Protein AF-F4Q4V0-F1 (afdb_monomer_lite)

Secondary structure (DSSP, 8-state):
-HHHHHHHHHHHT-------EEEEEEEETTEEEEEEESSEEEEEEEEEEETTEEEE-GGGB--EESSEEEE-S-B---SEEEEEEESSTTSPPEEEEEE--PPPB-

Foldseek 3Di:
DVVVVVVVVVVVPPDDDFDFEFPDWDDDAQKIWTFGPPQFWAWDFKWFADPRDTDTQVVQWDHTGHRIMGRHPWDDWGQKIWTWTGRDPPDDIDIYMDTDTDDTHD

Radius of gyration: 18.47 Å; chains: 1; bounding box: 42×45×49 Å

Structure (mmCIF, N/CA/C/O backbone):
data_AF-F4Q4V0-F1
#
_entry.id   AF-F4Q4V0-F1
#
loop_
_atom_site.group_PDB
_atom_site.id
_atom_site.type_symbol
_atom_site.label_atom_id
_atom_site.label_alt_id
_atom_site.label_comp_id
_atom_site.label_asym_id
_atom_site.label_entity_id
_atom_site.label_seq_id
_atom_site.pdbx_PDB_ins_code
_atom_site.Cartn_x
_atom_site.Cartn_y
_atom_site.Cartn_z
_atom_site.occupancy
_atom_site.B_iso_or_equiv
_atom_site.auth_seq_id
_atom_site.auth_comp_id
_atom_site.auth_asym_id
_atom_site.auth_atom_id
_atom_site.pdbx_PDB_model_num
ATOM 1 N N . MET A 1 1 ? 23.063 -32.106 -33.646 1.00 56.12 1 MET A N 1
ATOM 2 C CA . MET A 1 1 ? 21.698 -31.730 -33.206 1.00 56.12 1 MET A CA 1
ATOM 3 C C . MET A 1 1 ? 21.551 -31.603 -31.684 1.00 56.12 1 MET A C 1
ATOM 5 O O . MET A 1 1 ? 20.916 -30.654 -31.256 1.00 56.12 1 MET A O 1
ATOM 9 N N . PHE A 1 2 ? 22.192 -32.440 -30.853 1.00 56.16 2 PHE A N 1
ATOM 10 C CA . PHE A 1 2 ? 22.082 -32.387 -29.376 1.00 56.16 2 PHE A CA 1
ATOM 11 C C . PHE A 1 2 ? 22.539 -31.059 -28.723 1.00 56.16 2 PHE A C 1
ATOM 13 O O . PHE A 1 2 ? 21.932 -30.585 -27.769 1.00 56.16 2 PHE A O 1
ATOM 20 N N . LYS A 1 3 ? 23.569 -30.405 -29.284 1.00 55.22 3 LYS A N 1
ATOM 21 C CA . LYS A 1 3 ? 24.097 -29.121 -28.781 1.00 55.22 3 LYS A CA 1
ATOM 22 C C . LYS A 1 3 ? 23.110 -27.948 -28.909 1.00 55.22 3 LYS A C 1
ATOM 24 O O . LYS A 1 3 ? 23.163 -27.037 -28.097 1.00 55.22 3 LYS A O 1
ATOM 29 N N . VAL A 1 4 ? 22.199 -27.985 -29.887 1.00 60.56 4 VAL A N 1
ATOM 30 C CA . VAL A 1 4 ? 21.191 -26.925 -30.102 1.00 60.56 4 VAL A CA 1
ATOM 31 C C . VAL A 1 4 ? 20.096 -26.987 -29.032 1.00 60.56 4 VAL A C 1
ATOM 33 O O . VAL A 1 4 ? 19.615 -25.954 -28.578 1.00 60.56 4 VAL A O 1
ATOM 36 N N . PHE A 1 5 ? 19.763 -28.194 -28.565 1.00 57.81 5 PHE A N 1
ATOM 37 C CA . PHE A 1 5 ? 18.744 -28.417 -27.537 1.00 57.81 5 PHE A CA 1
ATOM 38 C C . PHE A 1 5 ? 19.171 -27.884 -26.159 1.00 57.81 5 PHE A C 1
ATOM 40 O O . PHE A 1 5 ? 18.360 -27.305 -25.445 1.00 57.81 5 PHE A O 1
ATOM 47 N N . ILE A 1 6 ? 20.457 -28.011 -25.810 1.00 61.69 6 ILE A N 1
ATOM 48 C CA . ILE A 1 6 ? 21.006 -27.512 -24.536 1.00 61.69 6 ILE A CA 1
ATOM 49 C C . ILE A 1 6 ? 20.977 -25.977 -24.486 1.00 61.69 6 ILE A C 1
ATOM 51 O O . ILE A 1 6 ? 20.605 -25.404 -23.467 1.00 61.69 6 ILE A O 1
ATOM 55 N N . VAL A 1 7 ? 21.306 -25.302 -25.591 1.00 62.81 7 VAL A N 1
ATOM 56 C CA . VAL A 1 7 ? 21.284 -23.830 -25.665 1.00 62.81 7 VAL A CA 1
ATOM 57 C C . VAL A 1 7 ? 19.863 -23.281 -25.490 1.00 62.81 7 VAL A C 1
ATOM 59 O O . VAL A 1 7 ? 19.673 -22.285 -24.799 1.00 62.81 7 VAL A O 1
ATOM 62 N N . LEU A 1 8 ? 18.854 -23.963 -26.039 1.00 59.59 8 LEU A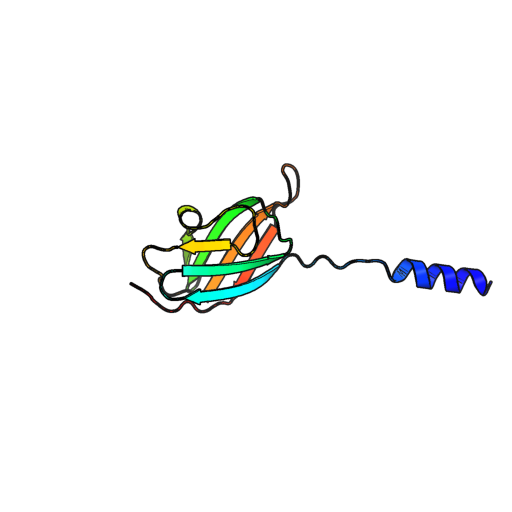 N 1
ATOM 63 C CA . LEU A 1 8 ? 17.447 -23.567 -25.909 1.00 59.59 8 LEU A CA 1
ATOM 64 C C . LEU A 1 8 ? 16.937 -23.653 -24.459 1.00 59.59 8 LEU A C 1
ATOM 66 O O . LEU A 1 8 ? 16.174 -22.793 -24.025 1.00 59.59 8 LEU A O 1
ATOM 70 N N . ILE A 1 9 ? 17.411 -24.640 -23.690 1.00 63.12 9 ILE A N 1
ATOM 71 C CA . ILE A 1 9 ? 17.076 -24.809 -22.266 1.00 63.12 9 ILE A CA 1
ATOM 72 C C . ILE A 1 9 ? 17.681 -23.681 -21.419 1.00 63.12 9 ILE A C 1
ATOM 74 O O . ILE A 1 9 ? 17.003 -23.151 -20.544 1.00 63.12 9 ILE A O 1
ATOM 78 N N . PHE A 1 10 ? 18.918 -23.257 -21.700 1.00 59.88 10 PHE A N 1
ATOM 79 C CA . PHE A 1 10 ? 19.547 -22.142 -20.979 1.00 59.88 10 PHE A CA 1
ATOM 80 C C . PHE A 1 10 ? 18.873 -20.787 -21.249 1.00 59.88 10 PHE A C 1
ATOM 82 O O . PHE A 1 10 ? 18.844 -19.940 -20.360 1.00 59.88 10 PHE A O 1
ATOM 89 N N . ILE A 1 11 ? 18.297 -20.583 -22.439 1.00 62.06 11 ILE A N 1
ATOM 90 C CA . ILE A 1 11 ? 17.598 -19.337 -22.803 1.00 62.06 11 ILE A CA 1
ATOM 91 C C . ILE A 1 11 ? 16.216 -19.238 -22.129 1.00 62.06 11 ILE A C 1
ATOM 93 O O . ILE A 1 11 ? 15.766 -18.140 -21.817 1.00 62.06 11 ILE A O 1
ATOM 97 N N . LEU A 1 12 ? 15.554 -20.366 -21.851 1.00 57.03 12 LEU A N 1
ATOM 98 C CA . LEU A 1 12 ? 14.234 -20.397 -21.204 1.00 57.03 12 LEU A CA 1
ATOM 99 C C . LEU A 1 12 ? 14.262 -20.073 -19.695 1.00 57.03 12 LEU A C 1
ATOM 101 O O . LEU A 1 12 ? 13.216 -19.781 -19.124 1.00 57.03 12 LEU A O 1
ATOM 105 N N . ILE A 1 13 ? 15.429 -20.109 -19.042 1.00 59.31 13 ILE A N 1
ATOM 106 C CA . ILE A 1 13 ? 15.553 -20.001 -17.574 1.00 59.31 13 ILE A CA 1
ATOM 107 C C . ILE A 1 13 ? 15.690 -18.544 -17.080 1.00 59.31 13 ILE A C 1
ATOM 109 O O . ILE A 1 13 ? 15.551 -18.285 -15.887 1.00 59.31 13 ILE A O 1
ATOM 113 N N . SER A 1 14 ? 15.924 -17.561 -17.954 1.00 56.00 14 SER A N 1
ATOM 114 C CA . SER A 1 14 ? 16.252 -16.186 -17.532 1.00 56.00 14 SER A CA 1
ATOM 115 C C . SER A 1 14 ? 15.074 -15.205 -17.452 1.00 56.00 14 SER A C 1
ATOM 117 O O . SER A 1 14 ? 15.293 -14.004 -17.283 1.00 56.00 14 SER A O 1
ATOM 119 N N . THR A 1 15 ? 13.818 -15.658 -17.514 1.00 58.88 15 THR A N 1
ATOM 120 C CA . THR A 1 15 ? 12.676 -14.751 -17.311 1.00 58.88 15 THR A CA 1
ATOM 121 C C . THR A 1 15 ? 12.484 -14.448 -15.824 1.00 58.88 15 THR A C 1
ATOM 123 O O . THR A 1 15 ? 11.872 -15.224 -15.091 1.00 58.88 15 THR A O 1
ATOM 126 N N . VAL A 1 16 ? 12.998 -13.302 -15.372 1.00 59.38 16 VAL A N 1
ATOM 127 C CA . VAL A 1 16 ? 12.705 -12.753 -14.041 1.00 59.38 16 VAL A CA 1
ATOM 128 C C . VAL A 1 16 ? 11.247 -12.293 -14.029 1.00 59.38 16 VAL A C 1
ATOM 130 O O . VAL A 1 16 ? 10.903 -11.268 -14.624 1.00 59.38 16 VAL A O 1
ATOM 133 N N . VAL A 1 17 ? 10.376 -13.068 -13.384 1.00 58.34 17 VAL A N 1
ATOM 134 C CA . VAL A 1 17 ? 8.964 -12.715 -13.204 1.00 58.34 17 VAL A CA 1
ATOM 135 C C . VAL A 1 17 ? 8.900 -11.525 -12.245 1.00 58.34 17 VAL A C 1
ATOM 137 O O . VAL A 1 17 ? 9.090 -11.684 -11.045 1.00 58.34 17 VAL A O 1
ATOM 140 N N . HIS A 1 18 ? 8.685 -10.320 -12.773 1.00 61.09 18 HIS A N 1
ATOM 141 C CA . HIS A 1 18 ? 8.415 -9.145 -11.947 1.00 61.09 18 HIS A CA 1
ATOM 142 C C . HIS A 1 18 ? 6.931 -9.168 -11.570 1.00 61.09 18 HIS A C 1
ATOM 144 O O . HIS A 1 18 ? 6.064 -8.991 -12.426 1.00 61.09 18 HIS A O 1
ATOM 150 N N . SER A 1 19 ? 6.632 -9.440 -10.301 1.00 74.12 19 SER A N 1
ATOM 151 C CA . SER A 1 19 ? 5.274 -9.376 -9.760 1.00 74.12 19 SER A CA 1
ATOM 152 C C . SER A 1 19 ? 4.897 -7.921 -9.476 1.00 74.12 19 SER A C 1
ATOM 154 O O . SER A 1 19 ? 5.553 -7.259 -8.677 1.00 74.12 19 SER A O 1
ATOM 156 N N . TYR A 1 20 ? 3.836 -7.431 -10.118 1.00 88.56 20 TYR A N 1
ATOM 157 C CA . TYR A 1 20 ? 3.234 -6.127 -9.828 1.00 88.56 20 TYR A CA 1
ATOM 158 C C . TYR A 1 20 ? 2.081 -6.316 -8.842 1.00 88.56 20 TYR A C 1
ATOM 160 O O . TYR A 1 20 ? 0.945 -6.555 -9.253 1.00 88.56 20 TYR A O 1
ATOM 168 N N . GLU A 1 21 ? 2.367 -6.276 -7.543 1.00 93.50 21 GLU A N 1
ATOM 169 C CA . GLU A 1 21 ? 1.354 -6.537 -6.518 1.00 93.50 21 GLU A CA 1
ATOM 170 C C . GLU A 1 21 ? 1.619 -5.839 -5.182 1.00 93.50 21 GLU A C 1
ATOM 172 O O . GLU A 1 21 ? 2.731 -5.412 -4.874 1.00 93.50 21 GLU A O 1
ATOM 177 N N . ILE A 1 22 ? 0.577 -5.752 -4.352 1.00 95.31 22 ILE A N 1
ATOM 178 C CA . ILE A 1 22 ? 0.730 -5.439 -2.929 1.00 95.31 22 ILE A CA 1
ATOM 179 C C . ILE A 1 22 ? 1.084 -6.754 -2.246 1.00 95.31 22 ILE A C 1
ATOM 181 O O . ILE A 1 22 ? 0.253 -7.659 -2.207 1.00 95.31 22 ILE A O 1
ATOM 185 N N . SER A 1 23 ? 2.280 -6.864 -1.683 1.00 94.50 23 SER A N 1
ATOM 186 C CA . SER A 1 23 ? 2.768 -8.094 -1.055 1.00 94.50 23 SER A CA 1
ATOM 187 C C . SER A 1 23 ? 2.358 -8.201 0.415 1.00 94.50 23 SER A C 1
ATOM 189 O O . SER A 1 23 ? 2.082 -9.299 0.910 1.00 94.50 23 SER A O 1
ATOM 191 N N . LYS A 1 24 ? 2.256 -7.069 1.123 1.00 94.69 24 LYS A N 1
ATOM 192 C CA . LYS A 1 24 ? 1.912 -7.045 2.548 1.00 94.69 24 LYS A CA 1
ATOM 193 C C . LYS A 1 24 ? 1.237 -5.741 2.945 1.00 94.69 24 LYS A C 1
ATOM 195 O O . LYS A 1 24 ? 1.586 -4.672 2.466 1.00 94.69 24 LYS A O 1
ATOM 200 N N . VAL A 1 25 ? 0.293 -5.841 3.872 1.00 95.75 25 VAL A N 1
ATOM 201 C CA . VAL A 1 25 ? -0.312 -4.694 4.546 1.00 95.75 25 VAL A CA 1
ATOM 202 C C . VAL A 1 25 ? -0.286 -4.988 6.035 1.00 95.75 25 VAL A C 1
ATOM 204 O O . VAL A 1 25 ? -0.702 -6.065 6.463 1.00 95.75 25 VAL A O 1
ATOM 207 N N . THR A 1 26 ? 0.213 -4.046 6.823 1.00 95.94 26 THR A N 1
ATOM 208 C CA . THR A 1 26 ? 0.125 -4.092 8.283 1.00 95.94 26 THR A CA 1
ATOM 209 C C . THR A 1 26 ? -0.440 -2.788 8.793 1.00 95.94 26 THR A C 1
ATOM 211 O O . THR A 1 26 ? -0.057 -1.723 8.314 1.00 95.94 26 THR A O 1
ATOM 214 N N . GLN A 1 27 ? -1.297 -2.868 9.799 1.00 94.31 27 GLN A N 1
ATOM 215 C CA . GLN A 1 27 ? -1.859 -1.703 10.457 1.00 94.31 27 GLN A CA 1
ATOM 216 C C . GLN A 1 27 ? -1.441 -1.690 11.926 1.00 94.31 27 GLN A C 1
ATOM 218 O O . GLN A 1 27 ? -1.516 -2.713 12.605 1.00 94.31 27 GLN A O 1
ATOM 223 N N . ASN A 1 28 ? -1.026 -0.525 12.413 1.00 94.69 28 ASN A N 1
ATOM 224 C CA . ASN A 1 28 ? -0.761 -0.261 13.818 1.00 94.69 28 ASN A CA 1
ATOM 225 C C . ASN A 1 28 ? -1.487 1.027 14.225 1.00 94.69 28 ASN A C 1
ATOM 227 O O . ASN A 1 28 ? -1.069 2.128 13.865 1.00 94.69 28 ASN A O 1
ATOM 231 N N . GLY A 1 29 ? -2.611 0.883 14.930 1.00 92.56 29 GLY A N 1
ATOM 232 C CA . GLY A 1 29 ? -3.488 2.004 15.261 1.00 92.56 29 GLY A CA 1
ATOM 233 C C . GLY A 1 29 ? -3.933 2.747 14.002 1.00 92.56 29 GLY A C 1
ATOM 234 O O . GLY A 1 29 ? -4.610 2.167 13.155 1.00 92.56 29 GLY A O 1
ATOM 235 N N . LYS A 1 30 ? -3.515 4.013 13.892 1.00 94.25 30 LYS A N 1
ATOM 236 C CA . LYS A 1 30 ? -3.812 4.952 12.797 1.00 94.25 30 LYS A CA 1
ATOM 237 C C . LYS A 1 30 ? -2.801 4.932 11.644 1.00 94.25 30 LYS A C 1
ATOM 239 O O . LYS A 1 30 ? -2.956 5.667 10.669 1.00 94.25 30 LYS A O 1
ATOM 244 N N . THR A 1 31 ? -1.775 4.093 11.743 1.00 95.12 31 THR A N 1
ATOM 245 C CA . THR A 1 31 ? -0.729 3.971 10.730 1.00 95.12 31 THR A CA 1
ATOM 246 C C . THR A 1 31 ? -0.886 2.668 9.960 1.00 95.12 31 THR A C 1
ATOM 248 O O . THR A 1 31 ? -0.995 1.592 10.550 1.00 95.12 31 THR A O 1
ATOM 251 N N . GLN A 1 32 ? -0.851 2.750 8.634 1.00 95.00 32 GLN A N 1
ATOM 252 C CA . GLN A 1 32 ? -0.793 1.600 7.735 1.00 95.00 32 GLN A CA 1
ATOM 253 C C . GLN A 1 32 ? 0.554 1.573 7.019 1.00 95.00 32 GLN A C 1
ATOM 255 O O . GLN A 1 32 ? 1.034 2.597 6.543 1.00 95.00 32 GLN A O 1
ATOM 260 N N . SER A 1 33 ? 1.155 0.393 6.937 1.00 96.75 33 SER A N 1
ATOM 261 C CA . SER A 1 33 ? 2.353 0.123 6.149 1.00 96.75 33 SER A CA 1
ATOM 262 C C . SER A 1 33 ? 1.979 -0.844 5.037 1.00 96.75 33 SER A C 1
ATOM 264 O O . SER A 1 33 ? 1.516 -1.957 5.305 1.00 96.75 33 SER A O 1
ATOM 266 N N . ILE A 1 34 ? 2.124 -0.387 3.797 1.00 96.69 34 ILE A N 1
ATOM 267 C CA . ILE A 1 34 ? 1.726 -1.101 2.588 1.00 96.69 34 ILE A CA 1
ATOM 268 C C . ILE A 1 34 ? 2.990 -1.408 1.786 1.00 96.69 34 ILE A C 1
ATOM 270 O O . ILE A 1 34 ? 3.615 -0.520 1.210 1.00 96.69 34 ILE A O 1
ATOM 274 N N . THR A 1 35 ? 3.378 -2.677 1.765 1.00 96.88 35 THR A N 1
ATOM 275 C CA . THR A 1 35 ? 4.492 -3.198 0.973 1.00 96.88 35 THR A CA 1
ATOM 276 C C . THR A 1 35 ? 3.975 -3.657 -0.383 1.00 96.88 35 THR A C 1
ATOM 278 O O . THR A 1 35 ? 3.008 -4.418 -0.465 1.00 96.88 35 THR A O 1
ATOM 281 N N . PHE A 1 36 ? 4.630 -3.207 -1.444 1.00 94.88 36 PHE A N 1
ATOM 282 C CA . PHE A 1 36 ? 4.314 -3.539 -2.828 1.00 94.88 36 PHE A CA 1
ATOM 283 C C . PHE A 1 36 ? 5.588 -3.744 -3.650 1.00 94.88 36 PHE A C 1
ATOM 285 O O . PHE A 1 36 ? 6.665 -3.289 -3.257 1.00 94.88 36 PHE A O 1
ATOM 292 N N . GLU A 1 37 ? 5.428 -4.406 -4.792 1.00 93.06 37 GLU A N 1
ATOM 293 C CA . GLU A 1 37 ? 6.446 -4.559 -5.828 1.00 93.06 37 GLU A CA 1
ATOM 294 C C . GLU A 1 37 ? 5.916 -4.046 -7.176 1.00 93.06 37 GLU A C 1
ATOM 296 O O . GLU A 1 37 ? 4.755 -4.303 -7.500 1.00 93.06 37 GLU A O 1
ATOM 301 N N . PRO A 1 38 ? 6.722 -3.333 -7.980 1.00 90.69 38 PRO A N 1
ATOM 302 C CA . PRO A 1 38 ? 8.112 -2.958 -7.734 1.00 90.69 38 PRO A CA 1
ATOM 303 C C . PRO A 1 38 ? 8.244 -1.926 -6.610 1.00 90.69 38 PRO A C 1
ATOM 305 O O . PRO A 1 38 ? 7.347 -1.114 -6.390 1.00 90.69 38 PRO A O 1
ATOM 308 N N . THR A 1 39 ? 9.384 -1.932 -5.919 1.00 91.50 39 THR A N 1
ATOM 309 C CA . THR A 1 39 ? 9.645 -1.070 -4.750 1.00 91.50 39 THR A CA 1
ATOM 310 C C . THR A 1 39 ? 9.535 0.436 -5.000 1.00 91.50 39 THR A C 1
ATOM 312 O O . THR A 1 39 ? 9.412 1.185 -4.032 1.00 91.50 39 THR A O 1
ATOM 315 N N . SER A 1 40 ? 9.569 0.887 -6.258 1.00 92.06 40 SER A N 1
ATOM 316 C CA . SER A 1 40 ? 9.420 2.292 -6.639 1.00 92.06 40 SER A CA 1
ATOM 317 C C . SER A 1 40 ? 8.257 2.486 -7.607 1.00 92.06 40 SER A C 1
ATOM 319 O O . SER A 1 40 ? 8.224 1.878 -8.679 1.00 92.06 40 SER A O 1
ATOM 321 N N . MET A 1 41 ? 7.310 3.342 -7.227 1.00 94.12 41 MET A N 1
ATOM 322 C CA . MET A 1 41 ? 6.078 3.620 -7.961 1.00 94.12 41 MET A CA 1
ATOM 323 C C . MET A 1 41 ? 5.675 5.090 -7.809 1.00 94.12 41 MET A C 1
ATOM 325 O O . MET A 1 41 ? 5.733 5.668 -6.725 1.00 94.12 41 MET A O 1
ATOM 329 N N . ILE A 1 42 ? 5.187 5.689 -8.891 1.00 93.56 42 ILE A N 1
ATOM 330 C CA . ILE A 1 42 ? 4.530 6.998 -8.878 1.00 93.56 42 ILE A CA 1
ATOM 331 C C . ILE A 1 42 ? 3.039 6.756 -8.653 1.00 93.56 42 ILE A C 1
ATOM 333 O O . ILE A 1 42 ? 2.345 6.270 -9.551 1.00 93.56 42 ILE A O 1
ATOM 337 N N . TRP A 1 43 ? 2.539 7.077 -7.461 1.00 94.44 43 TRP A N 1
ATOM 338 C CA . TRP A 1 43 ? 1.140 6.843 -7.113 1.00 94.44 43 TRP A CA 1
ATOM 339 C C . TRP A 1 43 ? 0.252 8.017 -7.511 1.00 94.44 43 TRP A C 1
ATOM 341 O O . TRP A 1 43 ? 0.513 9.170 -7.176 1.00 94.44 43 TRP A O 1
ATOM 351 N N . MET A 1 44 ? -0.827 7.704 -8.222 1.00 93.12 44 MET A N 1
ATOM 352 C CA . MET A 1 44 ? -1.831 8.676 -8.654 1.00 93.12 44 MET A CA 1
ATOM 353 C C . MET A 1 44 ? -3.115 8.591 -7.838 1.00 93.12 44 MET A C 1
ATOM 355 O O . MET A 1 44 ? -3.843 9.575 -7.813 1.00 93.12 44 MET A O 1
ATOM 359 N N . GLN A 1 45 ? -3.431 7.424 -7.260 1.00 94.31 45 GLN A N 1
ATOM 360 C CA . GLN A 1 45 ? -4.597 7.217 -6.395 1.00 94.31 45 GLN A CA 1
ATOM 361 C C . GLN A 1 45 ? -4.278 6.146 -5.352 1.00 94.31 45 GLN A C 1
ATOM 363 O O . GLN A 1 45 ? -3.895 5.035 -5.721 1.00 94.31 45 GLN A O 1
ATOM 368 N N . ASN A 1 46 ? -4.512 6.449 -4.075 1.00 95.56 46 ASN A N 1
ATOM 369 C CA . ASN A 1 46 ? -4.390 5.487 -2.981 1.00 95.56 46 ASN A CA 1
ATOM 370 C C . ASN A 1 46 ? -5.717 5.449 -2.233 1.00 95.56 46 ASN A C 1
ATOM 372 O O . ASN A 1 46 ? -6.156 6.467 -1.710 1.00 95.56 46 ASN A O 1
ATOM 376 N N . GLN A 1 47 ? -6.369 4.294 -2.191 1.00 95.88 47 GLN A N 1
ATOM 377 C CA . GLN A 1 47 ? -7.709 4.162 -1.635 1.00 95.88 47 GLN A CA 1
ATOM 378 C C . GLN A 1 47 ? -7.798 2.968 -0.693 1.00 95.88 47 GLN A C 1
ATOM 380 O O . GLN A 1 47 ? -7.263 1.894 -0.973 1.00 95.88 47 GLN A O 1
ATOM 385 N N . ILE A 1 48 ? -8.548 3.148 0.386 1.00 94.81 48 ILE A N 1
ATOM 386 C CA . ILE A 1 48 ? -9.145 2.036 1.130 1.00 94.81 48 ILE A CA 1
ATOM 387 C C . ILE A 1 48 ? -10.592 1.892 0.675 1.00 94.81 48 ILE A C 1
ATOM 389 O O . ILE A 1 48 ? -11.229 2.883 0.310 1.00 94.81 48 ILE A O 1
ATOM 393 N N . GLN A 1 49 ? -11.106 0.669 0.659 1.00 95.31 49 GLN A N 1
ATOM 394 C CA . GLN A 1 49 ? -12.484 0.394 0.281 1.00 95.31 49 GLN A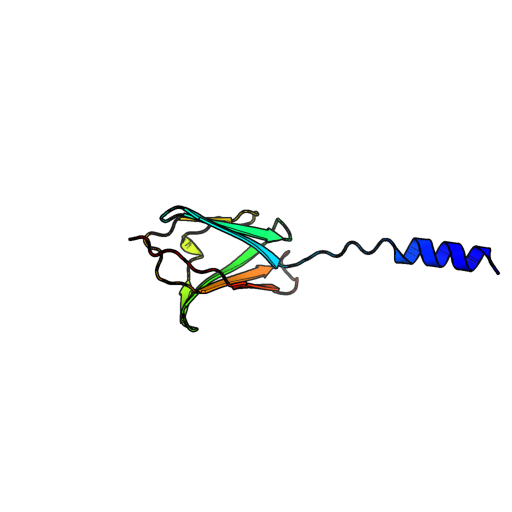 CA 1
ATOM 395 C C . GLN A 1 49 ? -13.190 -0.439 1.336 1.00 95.31 49 GLN A C 1
ATOM 397 O O . GLN A 1 49 ? -12.566 -1.264 2.000 1.00 95.31 49 GLN A O 1
ATOM 402 N N . TYR A 1 50 ? -14.490 -0.211 1.469 1.00 95.19 50 TYR A N 1
ATOM 403 C CA . TYR A 1 50 ? -15.390 -1.009 2.289 1.00 95.19 50 TYR A CA 1
ATOM 404 C C . TYR A 1 50 ? -16.690 -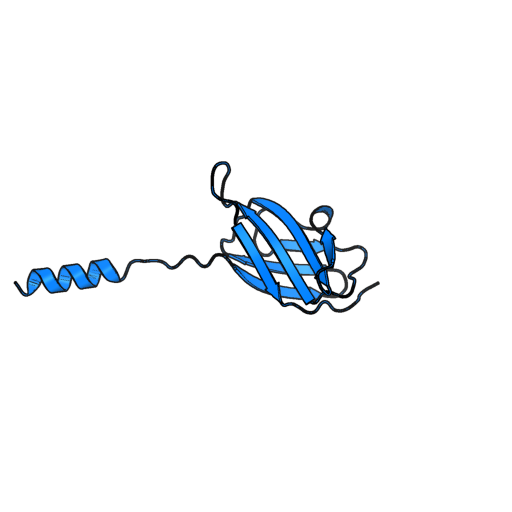1.221 1.531 1.00 95.19 50 TYR A C 1
ATOM 406 O O . TYR A 1 50 ? -17.356 -0.244 1.181 1.00 95.19 50 TYR A O 1
ATOM 414 N N . GLN A 1 51 ? -17.046 -2.474 1.243 1.00 91.44 51 GLN A N 1
ATOM 415 C CA . GLN A 1 51 ? -18.281 -2.813 0.524 1.00 91.44 51 GLN A CA 1
ATOM 416 C C . GLN A 1 51 ? -18.461 -2.016 -0.788 1.00 91.44 51 GLN A C 1
ATOM 418 O O . GLN A 1 51 ? -19.566 -1.625 -1.157 1.00 91.44 51 GLN A O 1
ATOM 423 N N . GLY A 1 52 ? -17.356 -1.739 -1.490 1.00 88.62 52 GLY A N 1
ATOM 424 C CA . GLY A 1 52 ? -17.342 -0.974 -2.743 1.00 88.62 52 GLY A CA 1
ATOM 425 C C . GLY A 1 52 ? -17.297 0.553 -2.595 1.00 88.62 52 GLY A C 1
ATOM 426 O O . GLY A 1 52 ? -17.120 1.243 -3.600 1.00 88.62 52 GLY A O 1
ATOM 427 N N . MET A 1 53 ? -17.395 1.104 -1.381 1.00 90.38 53 MET A N 1
ATOM 428 C CA . MET A 1 53 ? -17.160 2.531 -1.134 1.00 90.38 53 MET A CA 1
ATOM 429 C C . MET A 1 53 ? -15.664 2.808 -1.023 1.00 90.38 53 MET A C 1
ATOM 431 O O . MET A 1 53 ? -15.004 2.216 -0.177 1.00 90.38 53 MET A O 1
ATOM 435 N N . SER A 1 54 ? -15.140 3.726 -1.835 1.00 93.69 54 SER A N 1
ATOM 436 C CA . SER A 1 54 ? -13.729 4.132 -1.797 1.00 93.69 54 SER A CA 1
ATOM 437 C C . SER A 1 54 ? -13.519 5.391 -0.962 1.00 93.69 54 SER A C 1
ATOM 439 O O . SER A 1 54 ? -14.181 6.404 -1.183 1.00 93.69 54 SER A O 1
ATOM 441 N N . THR A 1 55 ? -12.527 5.367 -0.079 1.00 93.81 55 THR A N 1
ATOM 442 C CA . THR A 1 55 ? -12.008 6.542 0.628 1.00 93.81 55 THR A CA 1
ATOM 443 C C . THR A 1 55 ? -10.591 6.824 0.150 1.00 93.81 55 THR A C 1
ATOM 445 O O . THR A 1 55 ? -9.746 5.929 0.155 1.00 93.81 55 THR A O 1
ATOM 448 N N . ASP A 1 56 ? -10.339 8.060 -0.278 1.00 94.50 56 ASP A N 1
ATOM 449 C CA . ASP A 1 56 ? -9.002 8.498 -0.673 1.00 94.50 56 ASP A CA 1
ATOM 450 C C . ASP A 1 56 ? -8.111 8.689 0.559 1.00 94.50 56 ASP A C 1
ATOM 452 O O . ASP A 1 56 ? -8.457 9.408 1.497 1.00 94.50 56 ASP A O 1
ATOM 456 N N . ILE A 1 57 ? -6.963 8.018 0.542 1.00 94.75 57 ILE A N 1
ATOM 457 C CA . ILE A 1 57 ? -5.944 8.072 1.588 1.00 94.75 57 ILE A CA 1
ATOM 458 C C . ILE A 1 57 ? -4.626 8.660 1.083 1.00 94.75 57 ILE A C 1
ATOM 460 O O . ILE A 1 57 ? -3.693 8.825 1.867 1.00 94.75 57 ILE A O 1
ATOM 464 N N . GLN A 1 58 ? -4.531 9.005 -0.205 1.00 94.69 58 GLN A N 1
ATOM 465 C CA . GLN A 1 58 ? -3.306 9.508 -0.824 1.00 94.69 58 GLN A CA 1
ATOM 466 C C . GLN A 1 58 ? -2.673 10.709 -0.106 1.00 94.69 58 GLN A C 1
ATOM 468 O O . GLN A 1 58 ? -1.449 10.687 0.040 1.00 94.69 58 GLN A O 1
ATOM 473 N N . PRO A 1 59 ? -3.433 11.704 0.402 1.00 94.69 59 PRO A N 1
ATOM 474 C CA . PRO A 1 59 ? -2.853 12.843 1.121 1.00 94.69 59 PRO A CA 1
ATOM 475 C C . PRO A 1 59 ? -2.120 12.459 2.413 1.00 94.69 59 PRO A C 1
ATOM 477 O O . PRO A 1 59 ? -1.298 13.224 2.909 1.00 94.69 59 PRO A O 1
ATOM 480 N N . PHE A 1 60 ? -2.421 11.284 2.965 1.00 95.06 60 PHE A N 1
ATOM 481 C CA . PHE A 1 60 ? -1.890 10.804 4.238 1.00 95.06 60 PHE A CA 1
ATOM 482 C C . PHE A 1 60 ? -0.743 9.804 4.070 1.00 95.06 60 PHE A C 1
ATOM 484 O O . PHE A 1 60 ? -0.210 9.320 5.069 1.00 95.06 60 PHE A O 1
ATOM 491 N N . CYS A 1 61 ? -0.375 9.478 2.829 1.00 95.12 61 CYS A N 1
ATOM 492 C CA . CYS A 1 61 ? 0.603 8.449 2.499 1.00 95.12 61 CYS A CA 1
ATOM 493 C C . CYS A 1 61 ? 1.920 9.029 1.976 1.00 95.12 61 CYS A C 1
ATOM 495 O O . CYS A 1 61 ? 1.937 9.977 1.189 1.00 95.12 61 CYS A O 1
ATOM 497 N N . SER A 1 62 ? 3.032 8.390 2.340 1.00 94.88 62 SER A N 1
ATOM 498 C CA . SER A 1 62 ? 4.327 8.624 1.702 1.00 94.88 62 SER A CA 1
ATOM 499 C C . SER A 1 62 ? 4.294 8.224 0.221 1.00 94.88 62 SER A C 1
ATOM 501 O O . SER A 1 62 ? 3.607 7.285 -0.168 1.00 94.88 62 SER A O 1
ATOM 503 N N . GLN A 1 63 ? 5.061 8.913 -0.619 1.00 89.88 63 GLN A N 1
ATOM 504 C CA . GLN A 1 63 ? 5.111 8.656 -2.062 1.00 89.88 63 GLN A CA 1
ATOM 505 C C . GLN A 1 63 ? 6.374 7.884 -2.458 1.00 89.88 63 GLN A C 1
ATOM 507 O O . GLN A 1 63 ? 7.383 7.918 -1.753 1.00 89.88 63 GLN A O 1
ATOM 512 N N . GLY A 1 64 ? 6.336 7.224 -3.616 1.00 83.50 64 GLY A N 1
ATOM 513 C CA . GLY A 1 64 ? 7.530 6.681 -4.262 1.00 83.50 64 GLY A CA 1
ATOM 514 C C . GLY A 1 64 ? 7.910 5.279 -3.804 1.00 83.50 64 GLY A C 1
ATOM 515 O O . GLY A 1 64 ? 7.920 4.370 -4.621 1.00 83.50 64 GLY A O 1
ATOM 516 N N . ALA A 1 65 ? 8.233 5.095 -2.524 1.00 91.94 65 ALA A N 1
ATOM 517 C CA . ALA A 1 65 ? 8.928 3.895 -2.056 1.00 91.94 65 ALA A CA 1
ATOM 518 C C . ALA A 1 65 ? 8.039 2.893 -1.299 1.00 91.94 65 ALA A C 1
ATOM 520 O O . ALA A 1 65 ? 7.114 3.269 -0.576 1.00 91.94 65 ALA A O 1
ATOM 521 N N . SER A 1 66 ? 8.378 1.611 -1.441 1.00 93.69 66 SER A N 1
ATOM 522 C CA . SER A 1 66 ? 7.876 0.494 -0.640 1.00 93.69 66 SER A CA 1
ATOM 523 C C . SER A 1 66 ? 8.777 0.279 0.592 1.00 93.69 66 SER A C 1
ATOM 525 O O . SER A 1 66 ? 9.999 0.234 0.439 1.00 93.69 66 SER A O 1
ATOM 527 N N . PRO A 1 67 ? 8.225 0.112 1.808 1.00 95.06 67 PRO A N 1
ATOM 528 C CA . PRO A 1 67 ? 6.807 0.201 2.129 1.00 95.06 67 PRO A CA 1
ATOM 529 C C . PRO A 1 67 ? 6.311 1.653 2.147 1.00 95.06 67 PRO A C 1
ATOM 531 O O . PRO A 1 67 ? 6.968 2.547 2.678 1.00 95.06 67 PRO A O 1
ATOM 534 N N . MET A 1 68 ? 5.100 1.863 1.636 1.00 95.88 68 MET A N 1
ATOM 535 C CA . MET A 1 68 ? 4.394 3.130 1.781 1.00 95.88 68 MET A CA 1
ATOM 536 C C . MET A 1 68 ? 3.753 3.208 3.162 1.00 95.88 68 MET A C 1
ATOM 538 O O . MET A 1 68 ? 3.024 2.302 3.570 1.00 95.88 68 MET A O 1
ATOM 542 N N . ILE A 1 69 ? 4.003 4.309 3.864 1.00 96.75 69 ILE A N 1
ATOM 543 C CA . I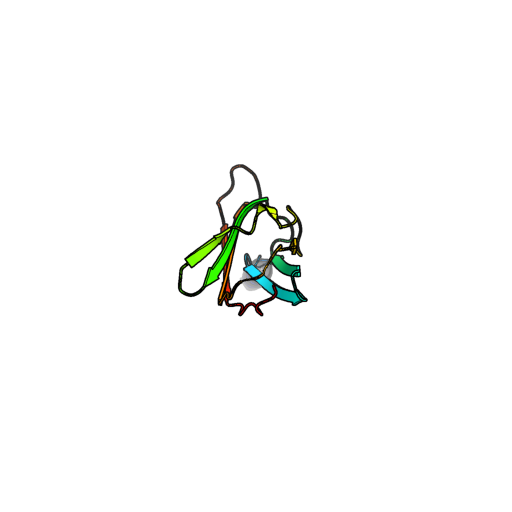LE A 1 69 ? 3.464 4.576 5.194 1.00 96.75 69 ILE A CA 1
ATOM 544 C C . ILE A 1 69 ? 2.335 5.594 5.079 1.00 96.75 69 ILE A C 1
ATOM 546 O O . ILE A 1 69 ? 2.551 6.700 4.587 1.00 96.75 69 ILE A O 1
ATOM 550 N N . CYS A 1 70 ? 1.146 5.231 5.553 1.00 95.00 70 CYS A N 1
ATOM 551 C CA . CYS A 1 70 ? -0.034 6.087 5.587 1.00 95.00 70 CYS A CA 1
ATOM 552 C C . CYS A 1 70 ? -0.435 6.386 7.032 1.00 95.00 70 CYS A C 1
ATOM 554 O O . CYS A 1 70 ? -0.769 5.467 7.778 1.00 95.00 70 CYS A O 1
ATOM 556 N N . ASN A 1 71 ? -0.417 7.660 7.421 1.00 95.94 71 ASN A N 1
ATOM 557 C CA . ASN A 1 71 ? -0.790 8.124 8.760 1.00 95.94 71 ASN A CA 1
ATOM 558 C C . ASN A 1 71 ? -2.157 8.804 8.706 1.00 95.94 71 ASN A C 1
ATOM 560 O O . ASN A 1 71 ? -2.267 9.995 8.416 1.00 95.94 71 ASN A O 1
ATOM 564 N N . LEU A 1 72 ? -3.204 8.026 8.958 1.00 93.00 72 LEU A N 1
ATOM 565 C CA . LEU A 1 72 ? -4.587 8.451 8.788 1.00 93.00 72 LEU A CA 1
ATOM 566 C C . LEU A 1 72 ? -5.107 9.147 10.057 1.00 93.00 72 LEU A C 1
ATOM 568 O O . LEU A 1 72 ? -4.807 8.703 11.162 1.00 93.00 72 LEU A O 1
ATOM 572 N N . PRO A 1 73 ? -5.923 10.209 9.950 1.00 91.44 73 PRO A N 1
ATOM 573 C CA . PRO A 1 73 ? -6.512 10.853 11.127 1.00 91.44 73 PRO A CA 1
ATOM 574 C C . PRO A 1 73 ? -7.501 9.929 11.853 1.00 91.44 73 PRO A C 1
ATOM 576 O O . PRO A 1 73 ? -7.587 9.959 13.082 1.00 91.44 73 PRO A O 1
ATOM 579 N N . ALA A 1 74 ? -8.199 9.087 11.091 1.00 89.81 74 ALA A N 1
ATOM 580 C CA . ALA A 1 74 ? -9.034 7.988 11.551 1.00 89.81 74 ALA A CA 1
ATOM 581 C C . ALA A 1 74 ? -9.034 6.890 10.477 1.00 89.81 74 ALA A C 1
ATOM 583 O O . ALA A 1 74 ? -9.007 7.194 9.282 1.00 89.81 74 ALA A O 1
ATOM 584 N N . ILE A 1 75 ? -9.067 5.625 10.896 1.00 86.31 75 ILE A N 1
ATOM 585 C CA . ILE A 1 75 ? -9.178 4.475 9.995 1.00 86.31 75 ILE A CA 1
ATOM 586 C C . ILE A 1 75 ? -10.604 3.926 10.095 1.00 86.31 75 ILE A C 1
ATOM 588 O O . ILE A 1 75 ? -10.945 3.340 11.129 1.00 86.31 75 ILE A O 1
ATOM 592 N N . PRO A 1 76 ? -11.450 4.120 9.064 1.00 85.75 76 PRO A N 1
ATOM 593 C CA . PRO A 1 76 ? -12.766 3.496 9.010 1.00 85.75 76 PRO A CA 1
ATOM 594 C C . PRO A 1 76 ? -12.639 1.987 8.761 1.00 85.75 76 PRO A C 1
ATOM 596 O O . PRO A 1 76 ? -11.558 1.472 8.466 1.00 85.75 76 PRO A O 1
ATOM 599 N N . GLN A 1 77 ? -13.756 1.262 8.854 1.00 91.44 77 GLN A N 1
ATOM 600 C CA . GLN A 1 77 ? -13.792 -0.120 8.374 1.00 91.44 77 GLN A CA 1
ATOM 601 C C . GLN A 1 77 ? -13.385 -0.154 6.898 1.00 91.44 77 GLN A C 1
ATOM 603 O O . GLN A 1 77 ? -13.791 0.710 6.124 1.00 91.44 77 GLN A O 1
ATOM 608 N N . CYS A 1 78 ? -12.565 -1.133 6.528 1.00 92.62 78 CYS A N 1
ATOM 609 C CA . CYS A 1 78 ? -12.157 -1.395 5.155 1.00 92.62 78 CYS A CA 1
ATOM 610 C C . CYS A 1 78 ? -11.977 -2.903 4.967 1.00 92.62 78 CYS A C 1
ATOM 612 O O . CYS A 1 78 ? -11.634 -3.590 5.929 1.00 92.62 78 CYS A O 1
ATOM 614 N N . ASP A 1 79 ? -12.215 -3.398 3.757 1.00 95.69 79 ASP A N 1
ATOM 615 C CA . ASP A 1 79 ? -11.991 -4.787 3.339 1.00 95.69 79 ASP A CA 1
ATOM 616 C C . ASP A 1 79 ? -10.925 -4.908 2.236 1.00 95.69 79 ASP A C 1
ATOM 618 O O . ASP A 1 79 ? -10.420 -6.003 1.968 1.00 95.69 79 ASP A O 1
ATOM 622 N N . THR A 1 80 ? -10.558 -3.790 1.602 1.00 96.00 80 THR A N 1
ATOM 623 C CA . THR A 1 80 ? -9.697 -3.771 0.421 1.00 96.00 80 THR A CA 1
ATOM 624 C C . THR A 1 80 ? -8.825 -2.519 0.396 1.00 96.00 80 THR A C 1
ATOM 626 O O . THR A 1 80 ? -9.272 -1.417 0.707 1.00 96.00 80 THR A O 1
ATOM 629 N N . ILE A 1 81 ? -7.577 -2.673 -0.044 1.00 95.56 81 ILE A N 1
ATOM 630 C CA . ILE A 1 81 ? -6.669 -1.578 -0.387 1.00 95.56 81 ILE A CA 1
ATOM 631 C C . ILE A 1 81 ? -6.464 -1.572 -1.894 1.00 95.56 81 ILE A C 1
ATOM 633 O O . ILE A 1 81 ? -6.137 -2.600 -2.494 1.00 95.56 81 ILE A O 1
ATOM 637 N N . LYS A 1 82 ? -6.642 -0.399 -2.499 1.00 95.56 82 LYS A N 1
ATOM 638 C CA . LYS A 1 82 ? -6.458 -0.166 -3.926 1.00 95.56 82 LYS A CA 1
ATOM 639 C C . LYS A 1 82 ? -5.444 0.947 -4.151 1.00 95.56 82 LYS A C 1
ATOM 641 O O . LYS A 1 82 ? -5.689 2.091 -3.782 1.00 95.56 82 LYS A O 1
ATOM 646 N N . LEU A 1 83 ? -4.341 0.624 -4.814 1.00 95.44 83 LEU A N 1
ATOM 647 C CA . LEU A 1 83 ? -3.345 1.595 -5.258 1.00 95.44 83 LEU A CA 1
ATOM 648 C C . LEU A 1 83 ? -3.340 1.656 -6.783 1.00 95.44 83 LEU A C 1
ATOM 650 O O . LEU A 1 83 ? -3.445 0.635 -7.463 1.00 95.44 83 LEU A O 1
ATOM 654 N N . ARG A 1 84 ? -3.219 2.854 -7.341 1.00 95.06 84 ARG A N 1
ATOM 655 C CA . ARG A 1 84 ? -3.080 3.060 -8.781 1.00 95.06 84 ARG A CA 1
ATOM 656 C C . ARG A 1 84 ? -1.898 3.961 -9.044 1.00 95.06 84 ARG A C 1
ATOM 658 O O . ARG A 1 84 ? -1.853 5.093 -8.565 1.00 95.06 84 ARG A O 1
ATOM 665 N N . GLY A 1 85 ? -0.959 3.467 -9.831 1.00 94.56 85 GLY A N 1
ATOM 666 C CA . GLY A 1 85 ? 0.296 4.158 -10.074 1.00 94.56 85 GLY A CA 1
ATOM 667 C C . GLY A 1 85 ? 0.960 3.723 -11.361 1.00 94.56 85 GLY A C 1
ATOM 668 O O . GLY A 1 85 ? 0.396 2.961 -12.142 1.00 94.56 85 GLY A O 1
ATOM 669 N N . THR A 1 86 ? 2.159 4.228 -11.585 1.00 93.88 86 THR A N 1
ATOM 670 C CA . THR A 1 86 ? 2.980 3.904 -12.746 1.00 93.88 86 THR A CA 1
ATOM 671 C C . THR A 1 86 ? 4.444 3.820 -12.334 1.00 93.88 86 THR A C 1
ATOM 673 O O . THR A 1 86 ? 4.868 4.514 -11.412 1.00 93.88 86 THR A O 1
ATOM 676 N N . VAL A 1 87 ? 5.221 2.970 -13.000 1.00 90.50 87 VAL A N 1
ATOM 677 C CA . VAL A 1 87 ? 6.661 2.83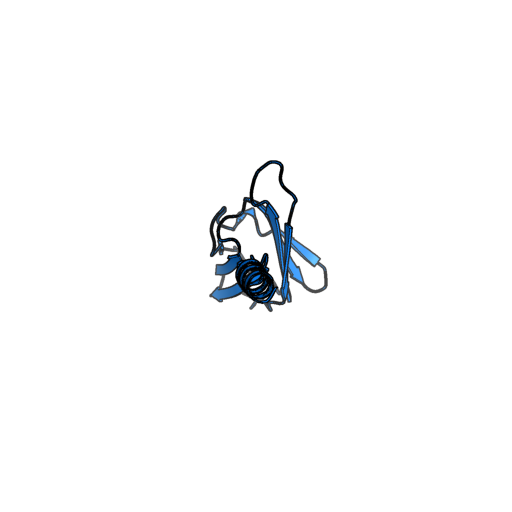5 -12.723 1.00 90.50 87 VAL A CA 1
ATOM 678 C C . VAL A 1 87 ? 7.458 4.023 -13.262 1.00 90.50 87 VAL A C 1
ATOM 680 O O . VAL A 1 87 ? 8.495 4.377 -12.710 1.00 90.50 87 VAL A O 1
ATOM 683 N N . ALA A 1 88 ? 6.975 4.653 -14.336 1.00 88.75 88 ALA A N 1
ATOM 684 C CA . ALA A 1 88 ? 7.611 5.804 -14.964 1.00 88.75 88 ALA A CA 1
ATOM 685 C C . ALA A 1 88 ? 6.616 6.611 -15.810 1.00 88.75 88 ALA A C 1
ATOM 687 O O . ALA A 1 88 ? 5.626 6.085 -16.329 1.00 88.75 88 ALA A O 1
ATOM 688 N N . ILE A 1 89 ? 6.911 7.898 -15.996 1.00 87.12 89 ILE A N 1
ATOM 689 C CA . ILE A 1 89 ? 6.128 8.788 -16.862 1.00 87.12 89 ILE A CA 1
ATOM 690 C C . ILE A 1 89 ? 6.144 8.244 -18.298 1.00 87.12 89 ILE A C 1
ATOM 692 O O . ILE A 1 89 ? 7.196 7.885 -18.820 1.00 87.12 89 ILE A O 1
ATOM 696 N N . GLY A 1 90 ? 4.970 8.179 -18.932 1.00 86.00 90 GLY A N 1
ATOM 697 C CA . GLY A 1 90 ? 4.812 7.639 -20.287 1.00 86.00 90 GLY A CA 1
ATOM 698 C C . GLY A 1 90 ? 4.649 6.117 -20.355 1.00 86.00 90 GLY A C 1
ATOM 699 O O . GLY A 1 90 ? 4.530 5.577 -21.452 1.00 86.00 90 GLY A O 1
ATOM 700 N N . THR A 1 91 ? 4.606 5.423 -19.212 1.00 86.62 91 THR A N 1
ATOM 701 C CA . THR A 1 91 ? 4.314 3.981 -19.150 1.00 86.62 91 THR A CA 1
ATOM 702 C C . THR A 1 91 ? 2.869 3.704 -18.726 1.00 86.62 91 THR A C 1
ATOM 704 O O . THR A 1 91 ? 2.117 4.612 -18.364 1.00 86.62 91 THR A O 1
ATOM 707 N N . THR A 1 92 ? 2.449 2.441 -18.805 1.00 88.94 92 THR A N 1
ATOM 708 C CA . THR A 1 92 ? 1.087 2.019 -18.464 1.00 88.94 92 THR A CA 1
ATOM 709 C C . THR A 1 92 ? 0.788 2.179 -16.980 1.00 88.94 92 THR A C 1
ATOM 711 O O . THR A 1 92 ? 1.594 1.822 -16.123 1.00 88.94 92 THR A O 1
ATOM 714 N N . ASN A 1 93 ? -0.428 2.627 -16.680 1.00 92.31 93 ASN A N 1
ATOM 715 C CA . ASN A 1 93 ? -0.926 2.669 -15.314 1.00 92.31 93 ASN A CA 1
ATOM 716 C C . ASN A 1 93 ? -1.257 1.261 -14.823 1.00 92.31 93 ASN A C 1
ATOM 718 O O . ASN A 1 93 ? -1.959 0.504 -15.494 1.00 92.31 93 ASN A O 1
ATOM 722 N N . LEU A 1 94 ? -0.803 0.952 -13.620 1.00 93.06 94 LEU A N 1
ATOM 723 C CA . LEU A 1 94 ? -1.018 -0.311 -12.943 1.00 93.06 94 LEU A CA 1
ATOM 724 C C . LEU A 1 94 ? -2.035 -0.128 -11.818 1.00 93.06 94 LEU A C 1
ATOM 726 O O . LEU A 1 94 ? -2.037 0.890 -11.120 1.00 93.06 94 LEU A O 1
ATOM 730 N N . ASN A 1 95 ? -2.899 -1.126 -11.650 1.00 93.94 95 ASN A N 1
ATOM 731 C CA . ASN A 1 95 ? -3.887 -1.179 -10.580 1.00 93.94 95 ASN A CA 1
ATOM 732 C C . ASN A 1 95 ? -3.548 -2.335 -9.648 1.00 93.94 95 ASN A C 1
ATOM 734 O O . ASN A 1 95 ? -3.537 -3.494 -10.050 1.00 93.94 95 ASN A O 1
ATOM 738 N N . PHE A 1 96 ? -3.311 -1.989 -8.398 1.00 94.81 96 PHE A N 1
ATOM 739 C CA . PHE A 1 96 ? -2.927 -2.877 -7.326 1.00 94.81 96 PHE A CA 1
ATOM 740 C C . PHE A 1 96 ? -4.122 -3.000 -6.395 1.00 94.81 96 PHE A C 1
ATOM 742 O O . PHE A 1 96 ? -4.600 -1.991 -5.880 1.00 94.81 96 PHE A O 1
ATOM 749 N N . ILE A 1 97 ? -4.634 -4.211 -6.202 1.00 94.88 97 ILE A N 1
ATOM 750 C CA . ILE A 1 97 ? -5.800 -4.465 -5.353 1.00 94.88 97 ILE A CA 1
ATOM 751 C C . ILE A 1 97 ? -5.450 -5.607 -4.412 1.00 94.88 97 ILE A C 1
ATOM 753 O O . ILE A 1 97 ? -4.991 -6.65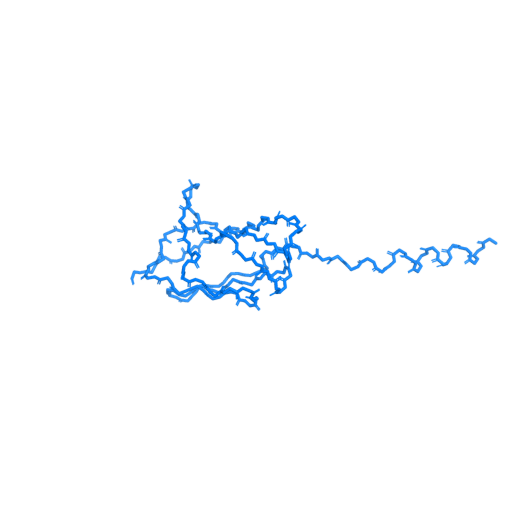8 -4.858 1.00 94.88 97 ILE A O 1
ATOM 757 N N . ARG A 1 98 ? -5.673 -5.408 -3.114 1.00 94.88 98 ARG A N 1
ATOM 758 C CA . ARG A 1 98 ? -5.468 -6.445 -2.104 1.00 94.88 98 ARG A CA 1
ATOM 759 C C . ARG A 1 98 ? -6.553 -6.396 -1.049 1.00 94.88 98 ARG A C 1
ATOM 761 O O . ARG A 1 98 ? -6.806 -5.341 -0.478 1.00 94.88 98 ARG A O 1
ATOM 768 N N . SER A 1 99 ? -7.131 -7.551 -0.746 1.00 95.06 99 SER A N 1
ATOM 769 C CA . SER A 1 99 ? -8.047 -7.699 0.382 1.00 95.06 99 SER A CA 1
ATOM 770 C C . SER A 1 99 ? -7.284 -7.563 1.702 1.00 95.06 99 SER A C 1
ATOM 772 O O . SER A 1 99 ? -6.281 -8.246 1.934 1.00 95.06 99 SER A O 1
ATOM 774 N N . PHE A 1 100 ? -7.746 -6.661 2.556 1.00 94.06 100 PHE A N 1
ATOM 775 C CA . PHE A 1 100 ? -7.203 -6.398 3.881 1.00 94.06 100 PHE A CA 1
ATOM 776 C C . PHE A 1 100 ? -8.302 -5.807 4.760 1.00 94.06 100 PHE A C 1
ATOM 778 O O . PHE A 1 100 ? -8.875 -4.776 4.421 1.00 94.06 100 PHE A O 1
ATOM 785 N N . ASN A 1 101 ? -8.562 -6.440 5.902 1.00 94.56 101 ASN A N 1
ATOM 786 C CA . ASN A 1 101 ? -9.536 -5.934 6.859 1.00 94.56 101 ASN A CA 1
ATOM 787 C C . ASN A 1 101 ? -8.874 -4.897 7.770 1.00 94.56 101 ASN A C 1
ATOM 789 O O . ASN A 1 101 ? -8.020 -5.251 8.585 1.00 94.56 101 ASN A O 1
ATOM 793 N N . CYS A 1 102 ? -9.269 -3.631 7.640 1.00 91.00 102 CYS A N 1
ATOM 794 C CA . CYS A 1 102 ? -8.814 -2.581 8.543 1.00 91.00 102 CYS A CA 1
ATOM 795 C C . CYS A 1 102 ? -9.394 -2.778 9.945 1.00 91.00 102 CYS A C 1
ATOM 797 O O . CYS A 1 102 ? -10.581 -3.070 10.112 1.00 91.00 102 CYS A O 1
ATOM 799 N N . THR A 1 103 ? -8.580 -2.507 10.962 1.00 92.75 103 THR A N 1
ATOM 800 C CA . THR A 1 103 ? -9.071 -2.354 12.335 1.00 92.75 103 THR A CA 1
ATOM 801 C C . THR A 1 103 ? -9.541 -0.915 12.524 1.00 92.75 103 THR A C 1
ATOM 803 O O . THR A 1 103 ? -8.809 0.018 12.204 1.00 92.75 103 THR A O 1
ATOM 806 N N . VAL A 1 104 ? -10.749 -0.692 13.037 1.00 90.00 104 VAL A N 1
ATOM 807 C CA . VAL A 1 104 ? -11.235 0.679 13.258 1.00 90.00 104 VAL A CA 1
ATOM 808 C C . VAL A 1 104 ? -10.377 1.367 14.320 1.00 90.00 104 VAL A C 1
ATOM 810 O O . VAL A 1 104 ? -10.198 0.829 15.412 1.00 90.00 104 VAL A O 1
ATOM 813 N N . ALA A 1 105 ? -9.858 2.553 14.003 1.00 86.69 105 ALA A N 1
ATOM 814 C CA . ALA A 1 105 ? -9.074 3.371 14.927 1.00 86.69 105 ALA A CA 1
ATOM 815 C C . ALA A 1 105 ? -9.498 4.841 14.805 1.00 86.69 105 ALA A C 1
ATOM 817 O O . ALA A 1 105 ? -9.356 5.437 13.735 1.00 86.69 105 ALA A O 1
ATOM 818 N N . ALA A 1 106 ? -10.027 5.399 15.898 1.00 72.12 106 ALA A N 1
ATOM 819 C CA . ALA A 1 106 ? -10.534 6.770 15.996 1.00 72.12 106 ALA A CA 1
ATOM 820 C C . ALA A 1 106 ? -9.533 7.718 16.657 1.00 72.12 106 ALA A C 1
ATOM 822 O O . ALA A 1 106 ? -8.653 7.256 17.416 1.00 72.12 106 ALA A O 1
#

Organism: Cavenderia fasciculata (NCBI:txid261658)

pLDDT: mean 87.0, std 13.18, range [55.22, 96.88]

Sequence (106 aa):
MFKVFIVLIFILISTVVHSYEISKVTQNGKTQSITFEPTSMIWMQNQIQYQGMSTDIQPFCSQGASPMICNLPAIPQCDTIKLRGTVAIGTTNLNFIRSFNCTVAA